Protein AF-A0A1V5ID69-F1 (afdb_monomer)

Solvent-accessible surface area (backbone atoms only — not comparable to full-atom values): 4867 Å² total; per-residue (Å²): 139,71,63,70,65,54,54,54,51,51,53,47,50,54,42,39,76,72,70,42,82,46,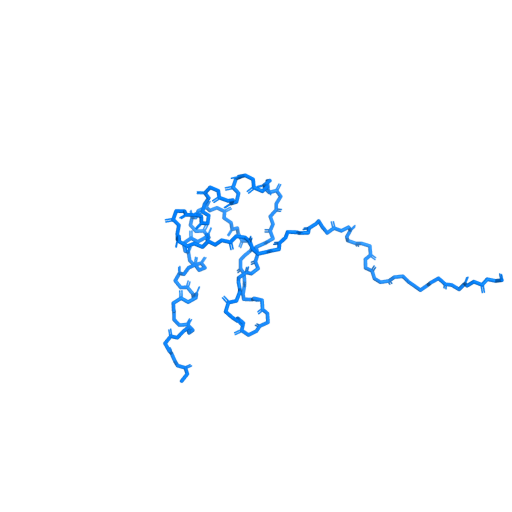61,45,65,43,84,91,46,94,50,73,42,75,60,72,93,68,54,69,67,62,53,51,62,51,36,50,78,74,76,44,80,86,88,78,86,81,87,83,86,86,78,75,92,81,88,82,83,87,130

Structure (mmCIF, N/CA/C/O backbone):
data_AF-A0A1V5ID69-F1
#
_entry.id   AF-A0A1V5ID69-F1
#
loop_
_atom_site.group_PDB
_atom_site.id
_atom_site.type_symbol
_atom_site.label_atom_id
_atom_site.label_alt_id
_atom_site.label_comp_id
_atom_site.label_asym_id
_atom_site.label_entity_id
_atom_site.label_seq_id
_atom_site.pdbx_PDB_ins_code
_atom_site.Cartn_x
_atom_site.Cartn_y
_atom_site.Cartn_z
_atom_site.occupancy
_atom_site.B_iso_or_equiv
_atom_site.auth_seq_id
_atom_site.auth_comp_id
_atom_site.auth_asym_id
_atom_site.auth_atom_id
_atom_site.pdbx_PDB_model_num
ATOM 1 N N . MET A 1 1 ? 20.067 -2.706 -12.845 1.00 50.34 1 MET A N 1
ATOM 2 C CA . MET A 1 1 ? 18.889 -2.690 -11.945 1.00 50.34 1 MET A CA 1
ATOM 3 C C . MET A 1 1 ? 18.198 -1.325 -12.011 1.00 50.34 1 MET A C 1
ATOM 5 O O . MET A 1 1 ? 17.943 -0.725 -10.983 1.00 50.34 1 MET A O 1
ATOM 9 N N . GLU A 1 2 ? 17.936 -0.787 -13.205 1.00 53.69 2 GLU A N 1
ATOM 10 C CA . GLU A 1 2 ? 17.592 0.647 -13.340 1.00 53.69 2 GLU A CA 1
ATOM 11 C C . GLU A 1 2 ? 16.217 0.884 -13.984 1.00 53.69 2 GLU A C 1
ATOM 13 O O . GLU A 1 2 ? 15.687 1.984 -13.915 1.00 53.69 2 GLU A O 1
ATOM 18 N N . HIS A 1 3 ? 15.595 -0.151 -14.560 1.00 54.97 3 HIS A N 1
ATOM 19 C CA . HIS A 1 3 ? 14.334 -0.007 -15.295 1.00 54.97 3 HIS A CA 1
ATOM 20 C C . HIS A 1 3 ? 13.089 -0.243 -14.422 1.00 54.97 3 HIS A C 1
ATOM 22 O O . HIS A 1 3 ? 12.142 0.534 -14.472 1.00 54.97 3 HIS A O 1
ATOM 28 N N . HIS A 1 4 ? 13.119 -1.254 -13.543 1.00 54.44 4 HIS A N 1
ATOM 29 C CA . HIS A 1 4 ? 11.996 -1.566 -12.644 1.00 54.44 4 HIS A CA 1
ATOM 30 C C . HIS A 1 4 ? 11.673 -0.428 -11.671 1.00 54.44 4 HIS A C 1
ATOM 32 O O . HIS A 1 4 ? 10.514 -0.209 -11.329 1.00 54.44 4 HIS A O 1
ATOM 38 N N . SER A 1 5 ? 12.693 0.325 -11.251 1.00 58.59 5 SER A N 1
ATOM 39 C CA . SER A 1 5 ? 12.504 1.477 -10.377 1.00 58.59 5 SER A CA 1
ATOM 40 C C . SER A 1 5 ? 11.777 2.621 -11.081 1.00 58.59 5 SER A C 1
ATOM 42 O O . SER A 1 5 ? 11.050 3.340 -10.420 1.00 58.59 5 SER A O 1
ATOM 44 N N . PHE A 1 6 ? 11.906 2.798 -12.398 1.00 69.81 6 PHE A N 1
ATOM 45 C CA . PHE A 1 6 ? 11.196 3.880 -13.090 1.00 69.81 6 PHE A CA 1
ATOM 46 C C . PHE A 1 6 ? 9.697 3.581 -13.232 1.00 69.81 6 PHE A C 1
ATOM 48 O O . PHE A 1 6 ? 8.852 4.445 -13.001 1.00 69.81 6 PHE A O 1
ATOM 55 N N . GLU A 1 7 ? 9.367 2.330 -13.549 1.00 81.25 7 GLU A N 1
ATOM 56 C CA . GLU A 1 7 ? 7.986 1.899 -13.763 1.00 81.25 7 GLU A CA 1
ATOM 57 C C . GLU A 1 7 ? 7.159 1.932 -12.470 1.00 81.25 7 GLU A C 1
ATOM 59 O O . GLU A 1 7 ? 6.008 2.369 -12.470 1.00 81.25 7 GLU A O 1
ATOM 64 N N . ILE A 1 8 ? 7.759 1.571 -11.330 1.00 84.81 8 ILE A N 1
ATOM 65 C CA . ILE A 1 8 ? 7.042 1.613 -10.053 1.00 84.81 8 ILE A CA 1
ATOM 66 C C . ILE A 1 8 ? 6.672 3.047 -9.647 1.00 84.81 8 ILE A C 1
ATOM 68 O O . ILE A 1 8 ? 5.566 3.273 -9.158 1.00 84.81 8 ILE A O 1
ATOM 72 N N . TYR A 1 9 ? 7.534 4.036 -9.912 1.00 86.69 9 TYR A N 1
ATOM 73 C CA . TYR A 1 9 ? 7.202 5.443 -9.666 1.00 86.69 9 TYR A CA 1
ATOM 74 C C . TYR A 1 9 ? 6.095 5.947 -10.595 1.00 86.69 9 TYR A C 1
ATOM 76 O O . TYR A 1 9 ? 5.264 6.746 -10.161 1.00 86.69 9 TYR A O 1
ATOM 84 N N . HIS A 1 10 ? 6.037 5.456 -11.838 1.00 90.19 10 HIS A N 1
ATOM 85 C CA . HIS A 1 10 ? 4.939 5.767 -12.753 1.00 90.19 10 HIS A CA 1
ATOM 86 C C . HIS A 1 10 ? 3.593 5.298 -12.185 1.00 90.19 10 HIS A C 1
ATOM 88 O O . HIS A 1 10 ? 2.655 6.093 -12.087 1.00 90.19 10 HIS A O 1
ATOM 94 N N . TYR A 1 11 ? 3.524 4.055 -11.701 1.00 91.69 11 TYR A N 1
ATOM 95 C CA . TYR A 1 11 ? 2.326 3.542 -11.035 1.00 91.69 11 TYR A CA 1
ATOM 96 C C . TYR A 1 11 ? 1.968 4.336 -9.774 1.00 91.69 11 TYR A C 1
ATOM 98 O O . TYR A 1 11 ? 0.798 4.644 -9.549 1.00 91.69 11 TYR A O 1
ATOM 106 N N . MET A 1 12 ? 2.955 4.728 -8.962 1.00 90.94 12 MET A N 1
ATOM 107 C CA . MET A 1 12 ? 2.696 5.560 -7.779 1.00 90.94 12 MET A CA 1
ATOM 108 C C . MET A 1 12 ? 2.135 6.936 -8.131 1.00 90.94 12 MET A C 1
ATOM 110 O O . MET A 1 12 ? 1.268 7.421 -7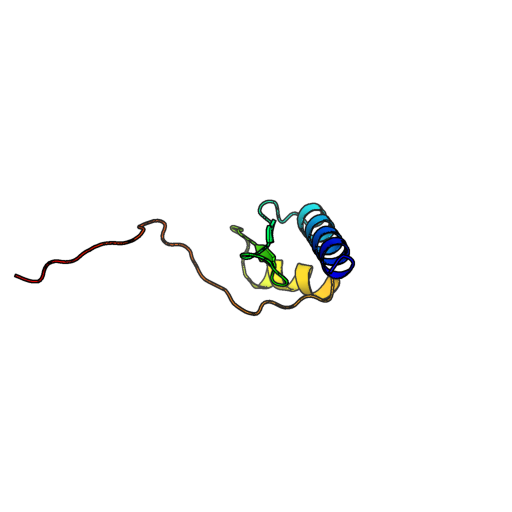.406 1.00 90.94 12 MET A O 1
ATOM 114 N N . SER A 1 13 ? 2.594 7.554 -9.225 1.00 91.50 13 SER A N 1
ATOM 115 C CA . SER A 1 13 ? 2.027 8.816 -9.716 1.00 91.50 13 SER A CA 1
ATOM 116 C C . SER A 1 13 ? 0.551 8.646 -10.054 1.00 91.50 13 SER A C 1
ATOM 118 O O . SER A 1 13 ? -0.285 9.377 -9.529 1.00 91.50 13 SER A O 1
ATOM 120 N N . GLN A 1 14 ? 0.214 7.615 -10.833 1.00 92.75 14 GLN A N 1
ATOM 121 C CA . GLN A 1 14 ? -1.168 7.350 -11.236 1.00 92.75 14 GLN A CA 1
ATOM 122 C C . GLN A 1 14 ? -2.088 7.075 -10.041 1.00 92.75 14 GLN A C 1
ATOM 124 O O . GLN A 1 14 ? -3.229 7.533 -10.017 1.00 92.75 14 GLN A O 1
ATOM 129 N N . LEU A 1 15 ? -1.599 6.358 -9.024 1.00 93.38 15 LEU A N 1
ATOM 130 C CA . LEU A 1 15 ? -2.361 6.110 -7.797 1.00 93.38 15 LEU A CA 1
ATOM 131 C C . LEU A 1 15 ? -2.631 7.411 -7.024 1.00 93.38 15 LEU A C 1
ATOM 133 O O . LEU A 1 15 ? -3.745 7.606 -6.536 1.00 93.38 15 LEU A O 1
ATOM 137 N N . ARG A 1 16 ? -1.654 8.326 -6.966 1.00 91.44 16 ARG A N 1
ATOM 138 C CA . ARG A 1 16 ? -1.824 9.653 -6.350 1.00 91.44 16 ARG A CA 1
ATOM 139 C C . ARG A 1 16 ? -2.824 10.511 -7.114 1.00 91.44 16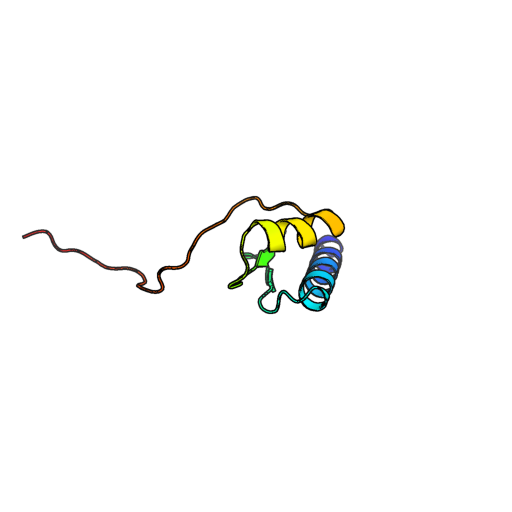 ARG A C 1
ATOM 141 O O . ARG A 1 16 ? -3.710 11.097 -6.499 1.00 91.44 16 ARG A O 1
ATOM 148 N N . GLU A 1 17 ? -2.738 10.526 -8.441 1.00 91.50 17 GLU A N 1
ATOM 149 C CA . GLU A 1 17 ? -3.692 11.226 -9.312 1.00 91.50 17 GLU A CA 1
ATOM 150 C C . GLU A 1 17 ? -5.118 10.663 -9.190 1.00 91.50 17 GLU A C 1
ATOM 152 O O . GLU A 1 17 ? -6.093 11.401 -9.319 1.00 91.50 17 GLU A O 1
ATOM 157 N N . ALA A 1 18 ? -5.257 9.374 -8.866 1.00 90.31 18 ALA A N 1
ATOM 158 C CA . ALA A 1 18 ? -6.540 8.725 -8.599 1.00 90.31 18 ALA A CA 1
ATOM 159 C C . ALA A 1 18 ? -7.108 8.999 -7.187 1.00 90.31 18 ALA A C 1
ATOM 161 O O . ALA A 1 18 ? -8.169 8.471 -6.843 1.00 90.31 18 ALA A O 1
ATOM 162 N N . GLY A 1 19 ? -6.432 9.817 -6.372 1.00 90.12 19 GLY A N 1
ATOM 163 C CA . GLY A 1 19 ? -6.883 10.207 -5.033 1.00 90.12 19 GLY A CA 1
ATOM 164 C C . GLY A 1 19 ? -6.395 9.301 -3.899 1.00 90.12 19 GLY A C 1
ATOM 165 O O . GLY A 1 19 ? -6.964 9.342 -2.808 1.00 90.12 19 GLY A O 1
ATOM 166 N N . LEU A 1 20 ? -5.366 8.477 -4.127 1.00 92.25 20 LEU A N 1
ATOM 167 C CA . LEU A 1 20 ? -4.687 7.719 -3.071 1.00 92.25 20 LEU A CA 1
ATOM 168 C C . LEU A 1 20 ? -3.437 8.492 -2.626 1.00 92.25 20 LEU A C 1
ATOM 170 O O . LEU A 1 20 ? -2.394 8.453 -3.271 1.00 92.25 20 LEU A O 1
ATOM 174 N N . GLU A 1 21 ? -3.546 9.234 -1.527 1.00 83.62 21 GLU A N 1
ATOM 175 C CA . GLU A 1 21 ? -2.523 10.210 -1.118 1.00 83.62 21 GLU A CA 1
ATOM 176 C C . GLU A 1 21 ? -1.278 9.565 -0.484 1.00 83.62 21 GLU A C 1
ATOM 178 O O . GLU A 1 21 ? -0.145 10.007 -0.714 1.00 83.62 21 GLU A O 1
ATOM 183 N N . PHE A 1 22 ? -1.462 8.479 0.271 1.00 90.69 22 PHE A N 1
ATOM 184 C CA . PHE A 1 22 ? -0.378 7.759 0.938 1.00 90.69 22 PHE A CA 1
ATOM 185 C C . PHE A 1 22 ? -0.035 6.484 0.177 1.00 90.69 22 PHE A C 1
ATOM 187 O O . PHE A 1 22 ? -0.544 5.400 0.456 1.00 90.69 22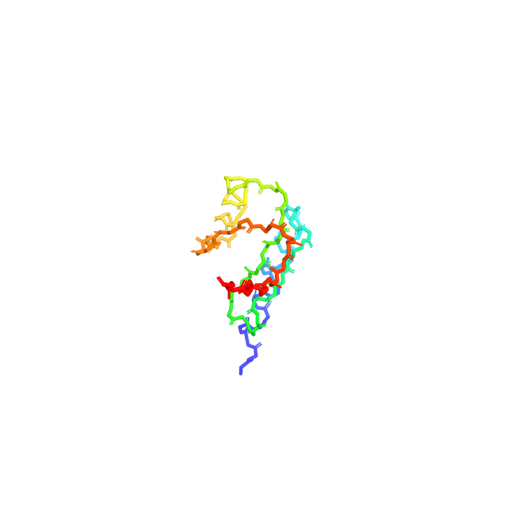 PHE A O 1
ATOM 194 N N . VAL A 1 23 ? 0.850 6.648 -0.804 1.00 92.44 23 VAL A N 1
ATOM 195 C CA . VAL A 1 23 ? 1.350 5.573 -1.663 1.00 92.44 23 VAL A CA 1
ATOM 196 C C . VAL A 1 23 ? 2.872 5.540 -1.582 1.00 92.44 23 VAL A C 1
ATOM 198 O O . VAL A 1 23 ? 3.527 6.560 -1.814 1.00 92.44 23 VAL A O 1
ATOM 201 N N . GLY A 1 24 ? 3.445 4.383 -1.268 1.00 88.94 24 GLY A N 1
ATOM 202 C CA . GLY A 1 24 ? 4.893 4.224 -1.140 1.00 88.94 24 GLY A CA 1
ATOM 203 C C . GLY A 1 24 ? 5.367 2.829 -1.512 1.00 88.94 24 GLY A C 1
ATOM 204 O O . GLY A 1 24 ? 4.576 1.894 -1.612 1.00 88.94 24 GLY A O 1
ATOM 205 N N . MET A 1 25 ? 6.674 2.678 -1.722 1.00 89.06 25 MET A N 1
ATOM 206 C CA . MET A 1 25 ? 7.265 1.353 -1.910 1.00 89.06 25 MET A CA 1
ATOM 207 C C . MET A 1 25 ? 7.179 0.583 -0.600 1.00 89.06 25 MET A C 1
ATOM 209 O O . MET A 1 25 ? 7.536 1.097 0.461 1.00 89.06 25 MET A O 1
ATOM 213 N N . SER A 1 26 ? 6.721 -0.660 -0.672 1.00 85.06 26 SER A N 1
ATOM 214 C CA . SER A 1 26 ? 6.855 -1.577 0.450 1.00 85.06 26 SER A CA 1
ATOM 215 C C . SER A 1 26 ? 8.292 -2.103 0.461 1.00 85.06 26 SER A C 1
ATOM 217 O O . SER A 1 26 ? 8.702 -2.836 -0.440 1.00 85.06 26 SER A O 1
ATOM 219 N N . SER A 1 27 ? 9.080 -1.689 1.459 1.00 86.00 27 SER A N 1
ATOM 220 C CA . SER A 1 27 ? 10.520 -1.971 1.540 1.00 86.00 27 SER A CA 1
ATOM 221 C C . SER A 1 27 ? 11.265 -1.482 0.283 1.00 86.00 27 SER A C 1
ATOM 223 O O . SER A 1 27 ? 11.262 -0.287 -0.003 1.00 86.00 27 SER A O 1
ATOM 225 N N . VAL A 1 28 ? 11.887 -2.386 -0.476 1.00 82.44 28 VAL A N 1
ATOM 226 C CA . VAL A 1 28 ? 12.609 -2.098 -1.728 1.00 82.44 28 VAL A CA 1
ATOM 227 C C . VAL A 1 28 ? 11.767 -2.352 -2.988 1.00 82.44 28 VAL A C 1
ATOM 229 O O . VAL A 1 28 ? 12.294 -2.328 -4.098 1.00 82.44 28 VAL A O 1
ATOM 232 N N . GLY A 1 29 ? 10.460 -2.594 -2.834 1.00 83.19 29 GLY A N 1
ATOM 233 C CA . GLY A 1 29 ? 9.575 -2.985 -3.929 1.00 83.19 29 GLY A CA 1
ATOM 234 C C . GLY A 1 29 ? 9.715 -4.467 -4.316 1.00 83.19 29 GLY A C 1
ATOM 235 O O . GLY A 1 29 ? 10.430 -5.223 -3.655 1.00 83.19 29 GLY A O 1
ATOM 236 N N . PRO A 1 30 ? 9.009 -4.925 -5.369 1.00 86.69 30 PRO A N 1
ATOM 237 C CA . PRO A 1 30 ? 8.204 -4.145 -6.315 1.00 86.69 30 PRO A CA 1
ATOM 238 C C . PRO A 1 30 ? 6.768 -3.853 -5.840 1.00 86.69 30 PRO A C 1
ATOM 240 O O . PRO A 1 30 ? 5.970 -3.299 -6.591 1.00 86.69 30 PRO A O 1
ATOM 243 N N . SER A 1 31 ? 6.400 -4.245 -4.618 1.00 90.38 31 SER A N 1
ATOM 244 C CA . SER A 1 31 ? 5.067 -3.985 -4.076 1.00 90.38 31 SER A CA 1
ATOM 245 C C . SER A 1 31 ? 4.888 -2.525 -3.657 1.00 90.38 31 SER A C 1
ATOM 247 O O . SER A 1 31 ? 5.801 -1.865 -3.151 1.00 90.38 31 SER A O 1
ATOM 249 N N . ILE A 1 32 ? 3.666 -2.034 -3.849 1.00 92.62 32 ILE A N 1
ATOM 250 C CA . ILE A 1 32 ? 3.241 -0.686 -3.480 1.00 92.62 32 ILE A CA 1
ATOM 251 C C . ILE A 1 32 ? 2.325 -0.795 -2.261 1.00 92.62 32 ILE A C 1
ATOM 253 O O . ILE A 1 32 ? 1.333 -1.522 -2.288 1.00 92.62 32 ILE A O 1
ATOM 257 N N . ALA A 1 33 ? 2.663 -0.082 -1.193 1.00 94.12 33 ALA A N 1
ATOM 258 C CA . ALA A 1 33 ? 1.814 0.081 -0.024 1.00 94.12 33 ALA A CA 1
ATOM 259 C C . ALA A 1 33 ? 0.887 1.285 -0.226 1.00 94.12 33 ALA A C 1
ATOM 261 O O . ALA A 1 33 ? 1.341 2.363 -0.615 1.00 94.12 33 ALA A O 1
ATOM 262 N N . ILE A 1 34 ? -0.401 1.089 0.056 1.00 94.12 34 ILE A N 1
ATOM 263 C CA . ILE A 1 34 ? -1.437 2.121 0.010 1.00 94.12 34 ILE A CA 1
ATOM 264 C C . ILE A 1 34 ? -2.039 2.209 1.411 1.00 94.12 34 ILE A C 1
ATOM 266 O O . ILE A 1 34 ? -2.541 1.210 1.923 1.00 94.12 34 ILE A O 1
ATOM 270 N N . ILE A 1 35 ? -1.987 3.390 2.023 1.00 93.12 35 ILE A N 1
ATOM 271 C CA . ILE A 1 35 ? -2.647 3.674 3.302 1.00 93.12 35 ILE A CA 1
ATOM 272 C C . ILE A 1 35 ? -3.823 4.595 2.999 1.00 93.12 35 ILE A C 1
ATOM 274 O O . ILE A 1 35 ? -3.657 5.668 2.423 1.00 93.12 35 ILE A O 1
ATOM 278 N N . THR A 1 36 ? -5.035 4.158 3.317 1.00 92.88 36 THR A N 1
ATOM 279 C CA . THR A 1 36 ? -6.237 4.917 2.980 1.00 92.88 36 THR A CA 1
ATOM 280 C C . THR A 1 36 ? -7.401 4.545 3.887 1.00 92.88 36 THR A C 1
ATOM 282 O O . THR A 1 36 ? -7.483 3.423 4.376 1.00 92.88 36 THR A O 1
ATOM 285 N N . GLU A 1 37 ? -8.314 5.493 4.084 1.00 91.56 37 GLU A N 1
ATOM 286 C CA . GLU A 1 37 ? -9.604 5.272 4.750 1.00 91.56 37 GLU A CA 1
ATOM 287 C C . GLU A 1 37 ? -10.658 4.681 3.797 1.00 91.56 37 GLU A C 1
ATOM 289 O O . GLU A 1 37 ? -11.761 4.332 4.216 1.00 91.56 37 GLU A O 1
ATOM 294 N N . LYS A 1 38 ? -10.345 4.599 2.498 1.00 92.44 38 LYS A N 1
ATOM 295 C CA . LYS A 1 38 ? -11.237 4.037 1.482 1.00 92.44 38 LYS A CA 1
ATOM 296 C C . LYS A 1 38 ? -11.369 2.528 1.659 1.00 92.44 38 LYS A C 1
ATOM 298 O O . LYS A 1 38 ? -10.416 1.842 2.019 1.00 92.44 38 LYS A O 1
ATOM 303 N N . ASP A 1 39 ? -12.552 2.011 1.355 1.00 92.94 39 ASP A N 1
ATOM 304 C CA . ASP A 1 39 ? -12.802 0.579 1.390 1.00 92.94 39 ASP A CA 1
ATOM 305 C C . ASP A 1 39 ? -12.108 -0.156 0.230 1.00 92.94 39 ASP A C 1
ATOM 307 O O . ASP A 1 39 ? -11.721 0.429 -0.790 1.00 92.94 39 ASP A O 1
ATOM 311 N N . ARG A 1 40 ? -11.996 -1.479 0.376 1.00 93.06 40 ARG A N 1
ATOM 312 C CA . ARG A 1 40 ? -11.380 -2.362 -0.613 1.00 93.06 40 ARG A CA 1
ATOM 313 C C . ARG A 1 40 ? -11.942 -2.179 -2.021 1.00 93.06 40 ARG A C 1
ATOM 315 O O . ARG A 1 40 ? -11.163 -2.184 -2.969 1.00 93.06 40 ARG A O 1
ATOM 322 N N . ALA A 1 41 ? -13.260 -2.046 -2.182 1.00 94.38 41 ALA A N 1
ATOM 323 C CA . ALA A 1 41 ? -13.883 -2.011 -3.504 1.00 94.38 41 ALA A CA 1
ATOM 324 C C . ALA A 1 41 ? -13.512 -0.727 -4.255 1.00 94.38 41 ALA A C 1
ATOM 326 O O . ALA A 1 41 ? -13.237 -0.773 -5.458 1.00 94.38 41 ALA A O 1
ATOM 327 N N . PHE A 1 42 ? -13.428 0.398 -3.539 1.00 94.19 42 PHE A N 1
ATOM 328 C CA . PHE A 1 42 ? -12.913 1.648 -4.094 1.00 94.19 42 PHE A CA 1
ATOM 329 C C . PHE A 1 42 ? -11.465 1.493 -4.580 1.00 94.19 42 PHE A C 1
ATOM 331 O O . PHE A 1 42 ? -11.162 1.812 -5.733 1.00 94.19 42 PHE A O 1
ATOM 338 N N . VAL A 1 43 ? -10.583 0.956 -3.729 1.00 95.25 43 VAL A N 1
ATOM 339 C CA . VAL A 1 43 ? -9.162 0.768 -4.069 1.00 95.25 43 VAL A CA 1
ATOM 340 C C . VAL A 1 43 ? -9.007 -0.211 -5.234 1.00 95.25 43 VAL A C 1
ATOM 342 O O . VAL A 1 43 ? -8.284 0.079 -6.186 1.00 95.25 43 VAL A O 1
ATOM 345 N N . GLU A 1 44 ? -9.731 -1.330 -5.214 1.00 95.81 44 GLU A N 1
ATOM 346 C CA . GLU A 1 44 ? -9.720 -2.350 -6.266 1.00 95.81 44 GLU A CA 1
ATOM 347 C C . GLU A 1 44 ? -10.157 -1.786 -7.626 1.00 95.81 44 GLU A C 1
ATOM 349 O O . GLU A 1 44 ? -9.554 -2.103 -8.655 1.00 95.81 44 GLU A O 1
ATOM 354 N N . GLY A 1 45 ? -11.157 -0.900 -7.634 1.00 95.62 45 GLY A N 1
ATOM 355 C CA . GLY A 1 45 ? -11.618 -0.209 -8.837 1.00 95.62 45 GLY A CA 1
ATOM 356 C C . GLY A 1 45 ? -10.574 0.726 -9.457 1.00 95.62 45 GLY A C 1
ATOM 357 O O . GLY A 1 45 ? -10.585 0.922 -10.674 1.00 95.62 45 GLY A O 1
ATOM 358 N N . ILE A 1 46 ? -9.667 1.280 -8.650 1.00 94.62 46 ILE A N 1
ATOM 359 C CA . ILE A 1 46 ? -8.542 2.097 -9.121 1.00 94.62 46 ILE A CA 1
ATOM 360 C C . ILE A 1 46 ? -7.412 1.196 -9.617 1.00 94.62 46 ILE A C 1
ATOM 362 O O . ILE A 1 46 ? -7.006 1.306 -10.775 1.00 94.62 46 ILE A O 1
ATOM 366 N N . VAL A 1 47 ? -6.928 0.276 -8.774 1.00 94.12 47 VAL A N 1
ATOM 367 C CA . VAL A 1 47 ? -5.722 -0.508 -9.086 1.00 94.12 47 VAL A CA 1
ATOM 368 C C . VAL A 1 47 ? -5.914 -1.391 -10.320 1.00 94.12 47 VAL A C 1
ATOM 370 O O . VAL A 1 47 ? -5.005 -1.476 -11.143 1.00 94.12 47 VAL A O 1
ATOM 373 N N . LYS A 1 48 ? -7.118 -1.945 -10.541 1.00 94.81 4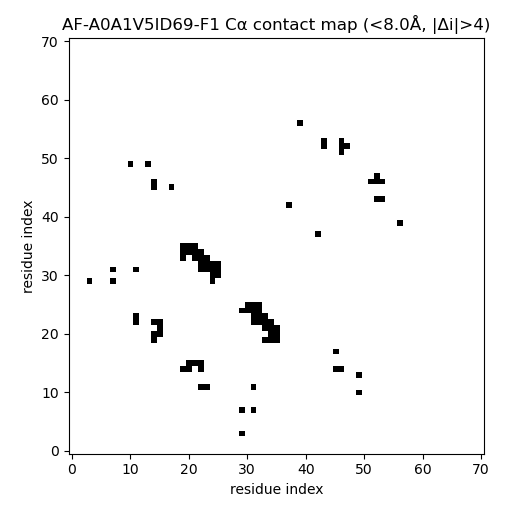8 LYS A N 1
ATOM 374 C CA . LYS A 1 48 ? -7.416 -2.750 -11.739 1.00 94.81 48 LYS A CA 1
ATOM 375 C C . LYS A 1 48 ? -7.312 -1.957 -13.038 1.00 94.81 48 LYS A C 1
ATOM 377 O O . LYS A 1 48 ? -6.847 -2.501 -14.034 1.00 94.81 48 LYS A O 1
ATOM 382 N N . LYS A 1 49 ? -7.717 -0.681 -13.044 1.00 92.88 49 LYS A N 1
ATOM 383 C CA . LYS A 1 49 ? -7.620 0.185 -14.238 1.00 92.88 49 LYS A CA 1
ATOM 384 C C . LYS A 1 49 ? -6.172 0.463 -14.632 1.00 92.88 49 LYS A C 1
ATOM 386 O O . LYS A 1 49 ? -5.904 0.744 -15.793 1.00 92.88 49 LYS A O 1
ATOM 391 N N . ILE A 1 50 ? -5.270 0.373 -13.661 1.00 89.81 50 ILE A N 1
ATOM 392 C CA . ILE A 1 50 ? -3.835 0.618 -13.804 1.00 89.81 50 ILE A CA 1
ATOM 393 C C . ILE A 1 50 ? -3.066 -0.706 -14.027 1.00 89.81 50 ILE A C 1
ATOM 395 O O . ILE A 1 50 ? -1.857 -0.709 -14.220 1.00 89.81 50 ILE A O 1
ATOM 399 N N . GLY A 1 51 ? -3.759 -1.853 -14.053 1.00 90.50 51 GLY A N 1
ATOM 400 C CA . GLY A 1 51 ? -3.139 -3.166 -14.263 1.00 90.50 51 GLY A CA 1
ATOM 401 C C . GLY A 1 51 ? -2.498 -3.770 -13.009 1.00 90.50 51 GLY A C 1
ATOM 402 O O . GLY A 1 51 ? -1.708 -4.704 -13.114 1.00 90.50 51 GLY A O 1
ATOM 403 N N . LEU A 1 52 ? -2.845 -3.266 -11.824 1.00 92.12 52 LEU A N 1
ATOM 404 C CA . LEU A 1 52 ? -2.365 -3.756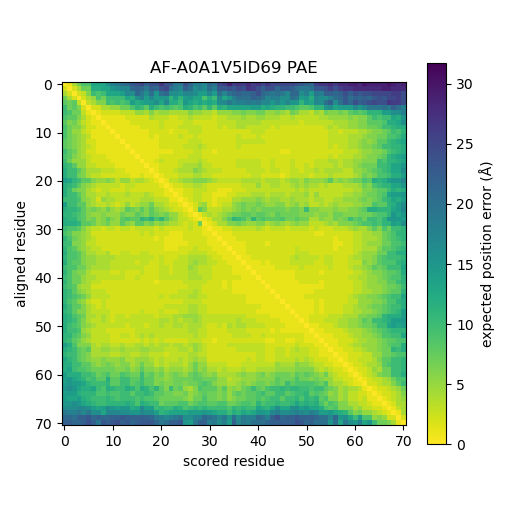 -10.533 1.00 92.12 52 LEU A CA 1
ATOM 405 C C . LEU A 1 52 ? -3.442 -4.581 -9.807 1.00 92.12 52 LEU A C 1
ATOM 407 O O . LEU A 1 52 ? -4.642 -4.459 -10.061 1.00 92.12 52 LEU A O 1
ATOM 411 N N . SER A 1 53 ? -3.008 -5.402 -8.851 1.00 93.81 53 SER A N 1
ATOM 412 C CA . SER A 1 53 ? -3.876 -6.231 -8.007 1.00 93.81 53 SER A CA 1
ATOM 413 C C . SER A 1 53 ? -3.541 -6.078 -6.524 1.00 93.81 53 SER A C 1
ATOM 415 O O . SER A 1 53 ? -2.384 -5.873 -6.162 1.00 93.81 53 SER A O 1
ATOM 417 N N . ILE A 1 54 ? -4.542 -6.243 -5.657 1.00 94.25 54 ILE A N 1
ATOM 418 C CA . ILE A 1 54 ? -4.356 -6.232 -4.199 1.00 94.25 54 ILE A CA 1
ATOM 419 C C . ILE A 1 54 ? -3.934 -7.630 -3.731 1.00 94.25 54 ILE A C 1
ATOM 421 O O . ILE A 1 54 ? -4.738 -8.561 -3.781 1.00 94.25 54 ILE A O 1
ATOM 425 N N . THR A 1 55 ? -2.698 -7.767 -3.243 1.00 93.00 55 THR A N 1
ATOM 426 C CA . THR A 1 55 ? -2.179 -9.033 -2.686 1.00 93.00 55 THR A CA 1
ATOM 427 C C . THR A 1 55 ? -2.537 -9.219 -1.211 1.00 93.00 55 THR A C 1
ATOM 429 O O . THR A 1 55 ? -2.845 -10.328 -0.787 1.00 93.00 55 THR A O 1
ATOM 432 N N . VAL A 1 56 ? -2.500 -8.142 -0.421 1.00 91.56 56 VAL A N 1
ATOM 433 C CA . VAL A 1 56 ? -2.788 -8.154 1.019 1.00 91.56 56 VAL A CA 1
ATOM 434 C C . VAL A 1 56 ? -3.576 -6.906 1.399 1.00 91.56 56 VAL A C 1
ATOM 436 O O . VAL A 1 56 ? -3.352 -5.830 0.851 1.00 91.56 56 VAL A O 1
ATOM 439 N N . GLU A 1 57 ? -4.503 -7.066 2.336 1.00 93.88 57 GLU A N 1
ATOM 440 C CA . GLU A 1 57 ? -5.271 -5.989 2.951 1.00 93.88 57 GLU A CA 1
ATOM 441 C C . GLU A 1 57 ? -5.253 -6.212 4.462 1.00 93.88 57 GLU A C 1
ATOM 443 O O . GLU A 1 57 ? -5.483 -7.328 4.927 1.00 93.88 57 GLU A O 1
ATOM 448 N N . SER A 1 58 ? -4.974 -5.156 5.222 1.00 92.12 58 SER A N 1
ATOM 449 C CA . SER A 1 58 ? -5.046 -5.185 6.679 1.00 92.12 58 SER A CA 1
ATOM 450 C C . SER A 1 58 ? -5.600 -3.869 7.194 1.00 92.12 58 SER A C 1
ATOM 452 O O . SER A 1 58 ? -5.335 -2.809 6.629 1.00 92.12 58 SER A O 1
ATOM 454 N N . LYS A 1 59 ? -6.329 -3.946 8.306 1.00 90.56 59 LYS A N 1
ATOM 455 C CA . LYS A 1 59 ? -6.645 -2.774 9.123 1.00 90.56 59 LYS A CA 1
ATOM 456 C C . LYS A 1 59 ? -5.458 -2.463 10.030 1.00 90.56 59 LYS A C 1
ATOM 458 O O . LYS A 1 59 ? -4.677 -3.359 10.352 1.00 90.56 59 LYS A O 1
ATOM 463 N N . ILE A 1 60 ? -5.341 -1.201 10.419 1.00 85.62 60 ILE A N 1
ATOM 464 C CA . ILE A 1 60 ? -4.358 -0.724 11.389 1.00 85.62 60 ILE A CA 1
ATOM 465 C C . ILE A 1 60 ? -5.128 -0.335 12.649 1.00 85.62 60 ILE A C 1
ATOM 467 O O . ILE A 1 60 ? -6.068 0.456 12.575 1.00 85.62 60 ILE A O 1
ATOM 471 N N . ASP A 1 61 ? -4.762 -0.927 13.779 1.00 85.56 61 ASP A N 1
ATOM 472 C CA . ASP A 1 61 ? -5.351 -0.679 15.100 1.00 85.56 61 ASP A CA 1
ATOM 473 C C . ASP A 1 61 ? -4.664 0.472 15.853 1.00 85.56 61 ASP A C 1
ATOM 475 O O . ASP A 1 61 ? -5.251 1.023 16.772 1.00 85.56 61 ASP A O 1
ATOM 479 N N . ASN A 1 62 ? -3.472 0.893 15.415 1.00 84.81 62 ASN A 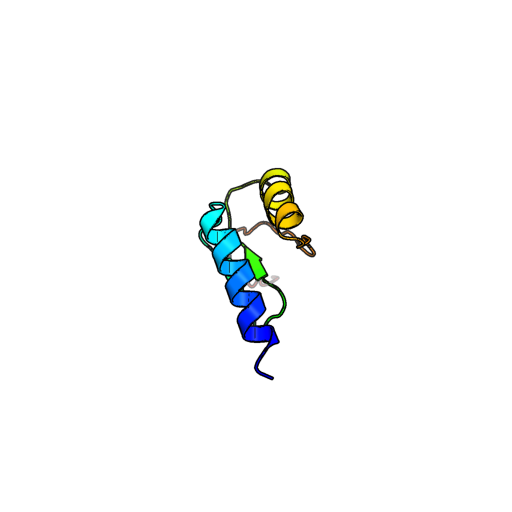N 1
ATOM 480 C CA . ASN A 1 62 ? -2.658 1.979 15.990 1.00 84.81 62 ASN A CA 1
ATOM 481 C C . ASN A 1 62 ? -2.200 1.761 17.446 1.00 84.81 62 ASN A C 1
ATOM 483 O O . ASN A 1 62 ? -1.608 2.665 18.030 1.00 84.81 62 ASN A O 1
ATOM 487 N N . GLU A 1 63 ? -2.408 0.573 18.011 1.00 89.69 63 GLU A N 1
ATOM 488 C CA . GLU A 1 63 ? -2.026 0.243 19.392 1.00 89.69 63 GLU A CA 1
ATOM 489 C C . GLU A 1 63 ? -0.513 -0.052 19.513 1.00 89.69 63 GLU A C 1
ATOM 491 O O . GLU A 1 63 ? 0.127 0.257 20.516 1.00 89.69 63 GLU A O 1
ATOM 496 N N . GLY A 1 64 ? 0.116 -0.552 18.444 1.00 83.62 64 GLY A N 1
ATOM 497 C CA . GLY A 1 64 ? 1.535 -0.919 18.452 1.00 83.62 64 GLY A CA 1
ATOM 498 C C . GLY A 1 64 ? 1.801 -2.254 19.163 1.00 83.62 64 GLY A C 1
ATOM 499 O O . GLY A 1 64 ? 0.919 -3.098 19.292 1.00 83.62 64 GLY A O 1
ATOM 500 N N . LEU A 1 65 ? 3.053 -2.506 19.568 1.00 89.31 65 LEU A N 1
ATOM 501 C 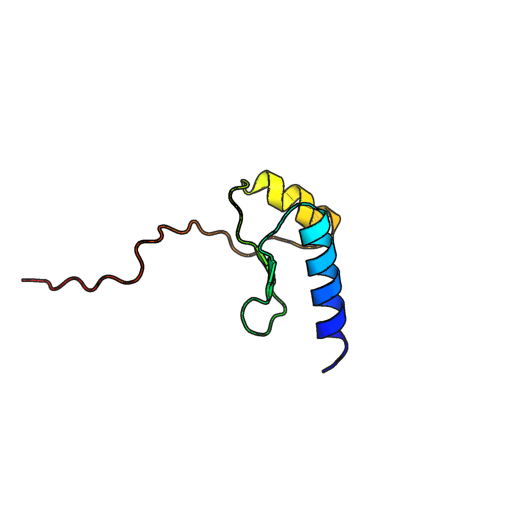CA . LEU A 1 65 ? 3.441 -3.766 20.218 1.00 89.31 65 LEU A CA 1
ATOM 502 C C . LEU A 1 65 ? 3.234 -3.684 21.737 1.00 89.31 65 LEU A C 1
ATOM 504 O O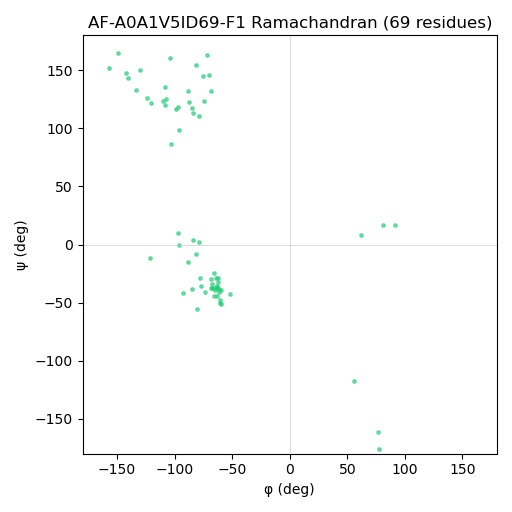 . LEU A 1 65 ? 3.882 -2.878 22.404 1.00 89.31 65 LEU A O 1
ATOM 508 N N . HIS A 1 66 ? 2.431 -4.593 22.293 1.00 89.31 66 HIS A N 1
ATOM 509 C CA . HIS A 1 66 ? 2.248 -4.742 23.738 1.00 89.31 66 HIS A CA 1
ATOM 510 C C . HIS A 1 66 ? 2.911 -6.018 24.262 1.00 89.31 66 HIS A C 1
ATOM 512 O O . HIS A 1 66 ? 2.766 -7.097 23.687 1.00 89.31 66 HIS A O 1
ATOM 518 N N . ILE A 1 67 ? 3.620 -5.905 25.387 1.00 91.94 67 ILE A N 1
ATOM 519 C CA . ILE A 1 67 ? 4.169 -7.050 26.119 1.00 91.94 67 ILE A CA 1
ATOM 520 C C . ILE A 1 67 ? 3.224 -7.358 27.281 1.00 91.94 67 ILE A C 1
ATOM 522 O O . ILE A 1 67 ? 3.059 -6.540 28.185 1.00 91.94 67 ILE A O 1
ATOM 526 N N . HIS A 1 68 ? 2.616 -8.544 27.270 1.00 88.81 68 HIS A N 1
ATOM 527 C CA . HIS A 1 68 ? 1.795 -9.028 28.377 1.00 88.81 68 HIS A CA 1
ATOM 528 C C . HIS A 1 68 ? 2.632 -9.944 29.273 1.00 88.81 68 HIS A C 1
ATOM 530 O O . HIS A 1 68 ? 3.101 -10.993 28.832 1.00 88.81 68 HIS A O 1
ATOM 536 N N . HIS A 1 69 ? 2.808 -9.563 30.537 1.00 87.69 69 HIS A N 1
ATOM 537 C CA . HIS A 1 69 ? 3.387 -10.445 31.546 1.00 87.69 69 HIS A CA 1
ATOM 538 C C . HIS A 1 69 ? 2.271 -11.315 32.134 1.00 87.69 69 HIS A C 1
ATOM 540 O O . HIS A 1 69 ? 1.328 -10.789 32.723 1.00 87.69 69 HIS A O 1
ATOM 546 N N . ALA A 1 70 ? 2.361 -12.634 31.957 1.00 78.31 70 ALA A N 1
ATOM 547 C CA . ALA A 1 70 ? 1.515 -13.571 32.689 1.00 78.31 70 ALA A CA 1
ATOM 548 C C . ALA A 1 70 ? 2.027 -13.660 34.137 1.00 78.31 70 ALA A C 1
ATOM 550 O O . ALA A 1 70 ? 3.213 -13.918 34.344 1.00 78.31 70 ALA A O 1
ATOM 551 N N . CYS A 1 71 ? 1.145 -13.386 35.101 1.00 60.97 71 CYS A N 1
ATOM 552 C CA . CYS A 1 71 ? 1.391 -13.566 36.533 1.00 60.97 71 CYS A CA 1
ATOM 553 C C . CYS A 1 71 ? 1.000 -14.989 36.943 1.00 60.97 71 CYS A C 1
ATOM 555 O O . CYS A 1 71 ? -0.054 -15.453 36.445 1.00 60.97 71 CYS A O 1
#

Mean predicted aligned error: 6.06 Å

Nearest PDB structures (foldseek):
  6n9w-assembly1_H  TM=2.439E-01  e=2.803E+00  Escherichia phage T7

Radius of gyration: 15.5 Å; Cα contacts (8 Å, |Δi|>4): 47; chains: 1; bounding box: 33×25×52 Å

Sequence (71 aa):
MEHHSFEIYHYMSQLREAGLEFVGMSSVGPSIAIITEKDRAFVEGIVKKIGLSITVESKIDNEGLHIHHAC

pLDDT: mean 87.11, std 10.61, range [50.34, 95.81]

Secondary structure (DSSP, 8-state):
--SHHHHHHHHHHHHHHTT--EEEESTTSSSEEEE-SS-HHHHHHHHHHTT----------S----PPPP-

Foldseek 3Di:
DPPLVVVQVVVQVQCVVLVQPDWDAPPPDPDIDTDDPDDPVSSQVRQVVVVHDDPDDDDDPVPPDDDDDDD